Protein AF-I5BT30-F1 (afdb_monomer)

Mean predicted aligned error: 8.63 Å

Foldseek 3Di:
DPPVVVVVVVVVLVVLLVVLVVVLVVLLVVLLVVLVVVLVVVVVVVVVPPDDDPDCDPVSVVSSVVSSVVSCVVCVVVNVVSVVSND

Sequence (87 aa):
MSVAKGTNQLCQMLAAHQQTRAHLERIERQITSRAERMTATAKTKARSRPRGGSRWTRSDEALYRAYVDQISFERRGEIDALGRKLM

Radius of gyration: 20.6 Å; Cα contacts (8 Å, |Δi|>4): 27; chains: 1; bounding box: 48×23×61 Å

Solvent-accessible surface area (backbone atoms only — not comparable to full-atom values): 4929 Å² total; per-residue (Å²): 142,61,68,72,58,54,54,51,52,53,52,49,53,51,49,53,45,51,52,49,51,55,48,50,56,49,52,53,52,49,38,52,57,48,17,51,51,52,37,53,50,52,49,55,60,52,55,76,48,92,64,91,72,94,65,91,43,76,66,51,53,53,50,27,50,52,39,38,53,51,50,48,60,77,42,38,68,60,52,53,57,50,52,64,72,70,109

Organism: NCBI:txid1189611

pLDDT: mean 82.53, std 11.74, range [48.19, 95.25]

Structure (mmCIF, N/CA/C/O backbone):
data_AF-I5BT30-F1
#
_entry.id   AF-I5BT30-F1
#
loop_
_atom_site.group_PDB
_atom_site.id
_atom_site.type_symbol
_atom_site.label_atom_id
_atom_site.label_alt_id
_atom_site.label_comp_id
_atom_site.label_asym_id
_atom_site.label_entity_id
_atom_site.label_seq_id
_atom_site.pdbx_PDB_ins_code
_atom_site.Cartn_x
_atom_site.Cartn_y
_atom_site.Cartn_z
_atom_site.occupancy
_atom_site.B_iso_or_equiv
_atom_site.auth_seq_id
_atom_site.auth_comp_id
_atom_site.auth_asym_id
_atom_site.auth_atom_id
_atom_site.pdbx_PDB_model_num
ATOM 1 N N . MET A 1 1 ? -25.172 4.497 39.253 1.00 48.19 1 MET A N 1
ATOM 2 C CA . MET A 1 1 ? -23.801 4.529 38.685 1.00 48.19 1 MET A CA 1
ATOM 3 C C . MET A 1 1 ? -23.710 3.787 37.332 1.00 48.19 1 MET A C 1
ATOM 5 O O . MET A 1 1 ? -22.891 2.893 37.193 1.00 48.19 1 MET A O 1
ATOM 9 N N . SER A 1 2 ? -24.526 4.126 36.317 1.00 58.94 2 SER A N 1
ATOM 10 C CA . SER A 1 2 ? -24.580 3.349 35.049 1.00 58.94 2 SER A CA 1
ATOM 11 C C . SER A 1 2 ? -24.155 4.128 33.794 1.00 58.94 2 SER A C 1
ATOM 13 O O . SER A 1 2 ? -23.691 3.530 32.830 1.00 58.94 2 SER A O 1
ATOM 15 N N . VAL A 1 3 ? -24.247 5.462 33.807 1.00 58.31 3 VAL A N 1
ATOM 16 C CA . VAL A 1 3 ? -23.958 6.306 32.630 1.00 58.31 3 VAL A CA 1
ATOM 17 C C . VAL A 1 3 ? -22.457 6.344 32.307 1.00 58.31 3 VAL A C 1
ATOM 19 O O . VAL A 1 3 ? -22.070 6.244 31.149 1.00 58.31 3 VAL A O 1
ATOM 22 N N . ALA A 1 4 ? -21.603 6.372 33.336 1.00 61.16 4 ALA A N 1
ATOM 23 C CA . ALA A 1 4 ? -20.144 6.395 33.185 1.00 61.16 4 ALA A CA 1
ATOM 24 C C . ALA A 1 4 ? -19.561 5.112 32.559 1.00 61.16 4 ALA A C 1
ATOM 26 O O . ALA A 1 4 ? -18.496 5.146 31.948 1.00 61.16 4 ALA A O 1
ATOM 27 N N . LYS A 1 5 ? -20.249 3.970 32.698 1.00 61.62 5 LYS A N 1
ATOM 28 C CA . LYS A 1 5 ? -19.810 2.697 32.108 1.00 61.62 5 LYS A CA 1
ATOM 29 C C . LYS A 1 5 ? -20.107 2.652 30.605 1.00 61.62 5 LYS A C 1
ATOM 31 O O . LYS A 1 5 ? -19.255 2.214 29.838 1.00 61.62 5 LYS A O 1
ATOM 36 N N . GLY A 1 6 ? -21.264 3.178 30.193 1.00 66.69 6 GLY A N 1
ATOM 37 C CA . GLY A 1 6 ? -21.649 3.287 28.783 1.00 66.69 6 GLY A CA 1
ATOM 38 C C . GLY A 1 6 ? -20.776 4.271 28.000 1.00 66.69 6 GLY A C 1
ATOM 39 O O . GLY A 1 6 ? -20.349 3.960 26.892 1.00 66.69 6 GLY A O 1
ATOM 40 N N . THR A 1 7 ? -20.418 5.418 28.589 1.00 74.75 7 THR A N 1
ATOM 41 C CA . THR A 1 7 ? -19.508 6.378 27.936 1.00 74.75 7 THR A CA 1
ATOM 42 C C . THR A 1 7 ? -18.090 5.826 27.786 1.00 74.75 7 THR A C 1
ATOM 44 O O . THR A 1 7 ? -17.463 6.026 26.750 1.00 74.75 7 THR A O 1
ATOM 47 N N . ASN A 1 8 ? -17.594 5.071 28.772 1.00 79.44 8 ASN A N 1
ATOM 48 C CA . ASN A 1 8 ? -16.269 4.449 28.702 1.00 79.44 8 ASN A CA 1
ATOM 49 C C . ASN A 1 8 ? -16.198 3.369 27.604 1.00 79.44 8 ASN A C 1
ATOM 51 O O . ASN A 1 8 ? -15.242 3.338 26.833 1.00 79.44 8 ASN A O 1
ATOM 55 N N . GLN A 1 9 ? -17.244 2.548 27.461 1.00 80.06 9 GLN A N 1
ATOM 56 C CA . GLN A 1 9 ? -17.339 1.549 26.388 1.00 80.06 9 GLN A CA 1
ATOM 57 C C . GLN A 1 9 ? -17.379 2.189 24.992 1.00 80.06 9 GLN A C 1
ATOM 59 O O . GLN A 1 9 ? -16.645 1.758 24.105 1.00 80.06 9 GLN A O 1
ATOM 64 N N . LEU A 1 10 ? -18.163 3.255 24.805 1.00 83.44 10 LEU A N 1
ATOM 65 C CA . LEU A 1 10 ? -18.208 3.989 23.534 1.00 83.44 10 LEU A CA 1
ATOM 66 C C . LEU A 1 10 ? -16.845 4.596 23.174 1.00 83.44 10 LEU A C 1
ATOM 68 O O . LEU A 1 10 ? -16.393 4.465 22.037 1.00 83.44 10 LEU A O 1
ATOM 72 N N . CYS A 1 11 ? -16.147 5.195 24.143 1.00 85.94 11 CYS A N 1
ATOM 73 C CA . CYS A 1 11 ? -14.794 5.716 23.933 1.00 85.94 11 CYS A CA 1
ATOM 74 C C . CYS A 1 11 ? -13.800 4.617 23.525 1.00 85.94 11 CYS A C 1
ATOM 76 O O . CYS A 1 11 ? -12.971 4.841 22.644 1.00 85.94 11 CYS A O 1
ATOM 78 N N . GLN A 1 12 ? -13.889 3.424 24.121 1.00 85.31 12 GLN A N 1
ATOM 79 C CA . GLN A 1 12 ? -13.036 2.286 23.761 1.00 85.31 12 GLN A CA 1
ATOM 80 C C . GLN A 1 12 ? -13.319 1.776 22.343 1.00 85.31 12 GLN A C 1
ATOM 82 O O . GLN A 1 12 ? -12.379 1.516 21.593 1.00 85.31 12 GLN A O 1
ATOM 87 N N . MET A 1 13 ? -14.593 1.684 21.947 1.00 87.75 13 MET A N 1
ATOM 88 C CA . MET A 1 13 ? -14.975 1.283 20.587 1.00 87.75 13 MET A CA 1
ATOM 89 C C . MET A 1 13 ? -14.474 2.289 19.544 1.00 87.75 13 MET A C 1
ATOM 91 O O . MET A 1 13 ? -13.883 1.893 18.539 1.00 87.75 13 MET A O 1
ATOM 95 N N . LEU A 1 14 ? -14.623 3.592 19.807 1.00 88.88 14 LEU A N 1
ATOM 96 C CA . LEU A 1 14 ? -14.094 4.645 18.935 1.00 88.88 14 LEU A CA 1
ATOM 97 C C . LEU A 1 14 ? -12.564 4.599 18.848 1.00 88.88 14 LEU A C 1
ATOM 99 O O . LEU A 1 14 ? -12.006 4.725 17.758 1.00 88.88 14 LEU A O 1
ATOM 103 N N . ALA A 1 15 ? -11.874 4.371 19.968 1.00 88.44 15 ALA A N 1
ATOM 104 C CA . ALA A 1 15 ? -10.421 4.229 19.980 1.00 88.44 15 ALA A CA 1
ATOM 105 C C . ALA A 1 15 ? -9.957 3.015 19.158 1.00 88.44 15 ALA A C 1
ATOM 107 O O . ALA A 1 15 ? -9.037 3.145 18.350 1.00 88.44 15 ALA A O 1
ATOM 108 N N . ALA A 1 16 ? -10.618 1.863 19.299 1.00 86.31 16 ALA A N 1
ATOM 109 C CA . ALA A 1 16 ? -10.319 0.659 18.521 1.00 86.31 16 ALA A CA 1
ATOM 110 C C . ALA A 1 16 ? -10.554 0.867 17.013 1.00 86.31 16 ALA A C 1
ATOM 112 O O . ALA A 1 16 ? -9.743 0.440 16.183 1.00 86.31 16 ALA A O 1
ATOM 113 N N . HIS A 1 17 ? -11.620 1.586 16.653 1.00 88.19 17 HIS A N 1
ATOM 114 C CA . HIS A 1 17 ? -11.907 1.967 15.272 1.00 88.19 17 HIS A CA 1
ATOM 115 C C . HIS A 1 17 ? -10.809 2.881 14.701 1.00 88.19 17 HIS A C 1
ATOM 117 O O . HIS A 1 17 ? -10.244 2.597 13.643 1.00 88.19 17 HIS A O 1
ATOM 123 N N . GLN A 1 18 ? -10.420 3.933 15.430 1.00 91.25 18 GLN A N 1
ATOM 124 C CA . GLN A 1 18 ? -9.350 4.843 15.004 1.00 91.25 18 GLN A CA 1
ATOM 125 C C . GLN A 1 18 ? -7.991 4.143 14.886 1.00 91.25 18 GLN A C 1
ATOM 127 O O . GLN A 1 18 ? -7.255 4.392 13.932 1.00 91.25 18 GLN A O 1
ATOM 132 N N . GLN A 1 19 ? -7.670 3.233 15.807 1.00 91.19 19 GLN A N 1
ATOM 133 C CA . GLN A 1 19 ? -6.453 2.421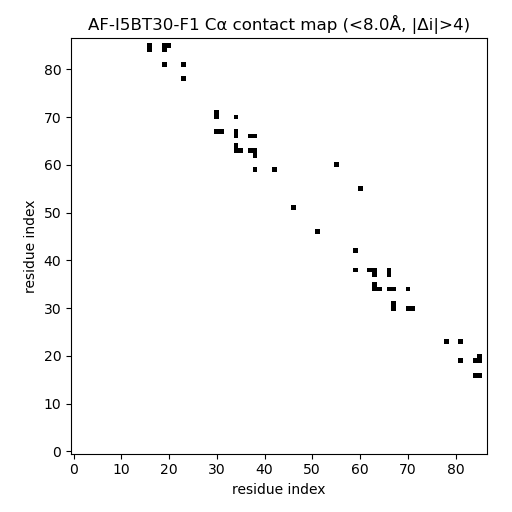 15.732 1.00 91.19 19 GLN A CA 1
ATOM 134 C C . GLN A 1 19 ? -6.441 1.531 14.488 1.00 91.19 19 GLN A C 1
ATOM 136 O O . GLN A 1 19 ? -5.420 1.443 13.807 1.00 91.19 19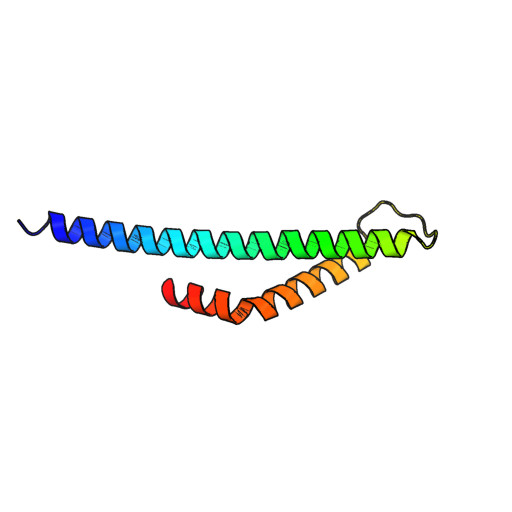 GLN A O 1
ATOM 141 N N . THR A 1 20 ? -7.576 0.911 14.158 1.00 90.31 20 THR A N 1
ATOM 142 C CA . THR A 1 20 ? -7.699 0.059 12.969 1.00 90.31 20 THR A CA 1
ATOM 143 C C . THR A 1 20 ? -7.555 0.876 11.680 1.00 90.31 20 THR A C 1
ATOM 145 O O . THR A 1 20 ? -6.835 0.454 10.776 1.00 90.31 20 THR A O 1
ATOM 148 N N . ARG A 1 21 ? -8.121 2.092 11.615 1.00 90.62 21 ARG A N 1
ATOM 149 C CA . ARG A 1 21 ? -7.908 3.014 10.480 1.00 90.62 21 ARG A CA 1
ATOM 150 C C . ARG A 1 21 ? -6.456 3.463 10.347 1.00 90.62 21 ARG A C 1
ATOM 152 O O . ARG A 1 21 ? -5.884 3.362 9.267 1.00 90.62 21 ARG A O 1
ATOM 159 N N . ALA A 1 22 ? -5.834 3.891 11.445 1.00 93.44 22 ALA A N 1
ATOM 160 C CA . ALA A 1 22 ? -4.428 4.294 11.442 1.00 93.44 22 ALA A CA 1
ATOM 161 C C . ALA A 1 22 ? -3.500 3.141 11.019 1.00 93.44 22 ALA A C 1
ATOM 163 O O . ALA A 1 22 ? -2.446 3.366 10.419 1.00 93.44 22 ALA A O 1
ATOM 164 N N . HIS A 1 23 ? -3.885 1.896 11.319 1.00 92.38 23 HIS A N 1
ATOM 165 C CA . HIS A 1 23 ? -3.160 0.719 10.861 1.00 92.38 23 HIS A CA 1
ATOM 166 C C . HIS A 1 23 ? -3.276 0.531 9.343 1.00 92.38 23 HIS A C 1
ATOM 168 O O . HIS A 1 23 ? -2.253 0.339 8.687 1.00 92.38 23 HIS A O 1
ATOM 174 N N . LEU A 1 24 ? -4.478 0.663 8.776 1.00 90.94 24 LEU A N 1
ATOM 175 C CA . LEU A 1 24 ? -4.675 0.612 7.324 1.00 90.94 24 LEU A CA 1
ATOM 176 C C . LEU A 1 24 ? -3.856 1.689 6.601 1.00 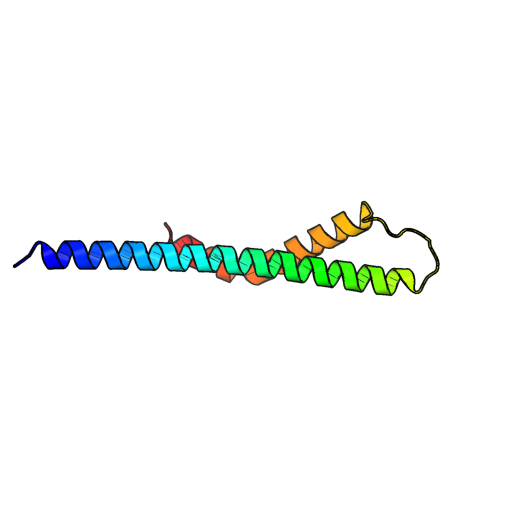90.94 24 LEU A C 1
ATOM 178 O O . LEU A 1 24 ? -3.094 1.361 5.694 1.00 90.94 24 LEU A O 1
ATOM 182 N N . GLU A 1 25 ? -3.895 2.938 7.073 1.00 92.94 25 GLU A N 1
ATOM 183 C CA . GLU A 1 25 ? -3.087 4.023 6.495 1.00 92.94 25 GLU A CA 1
ATOM 184 C C . GLU A 1 25 ? -1.582 3.719 6.539 1.00 92.94 25 GLU A C 1
ATOM 186 O O . GLU A 1 25 ? -0.829 4.061 5.624 1.00 92.94 25 GLU A O 1
ATOM 191 N N . ARG A 1 26 ? -1.107 3.073 7.612 1.00 95.25 26 ARG A N 1
ATOM 192 C CA . ARG A 1 26 ? 0.299 2.668 7.726 1.00 95.25 26 ARG A CA 1
ATOM 193 C C . ARG A 1 26 ? 0.655 1.601 6.693 1.00 95.25 26 ARG A C 1
ATOM 195 O O . ARG A 1 26 ? 1.734 1.692 6.111 1.00 95.25 26 ARG A O 1
ATOM 202 N N . ILE A 1 27 ? -0.218 0.619 6.474 1.00 91.56 27 ILE A N 1
ATOM 203 C CA . ILE A 1 27 ? -0.017 -0.434 5.471 1.00 91.56 27 ILE A CA 1
ATOM 204 C C . ILE A 1 27 ? 0.044 0.185 4.072 1.00 91.56 27 ILE A C 1
ATOM 206 O O . ILE A 1 27 ? 0.989 -0.083 3.333 1.00 91.56 27 ILE A O 1
ATOM 210 N N . GLU A 1 28 ? -0.880 1.084 3.739 1.00 91.19 28 GLU A N 1
ATOM 211 C CA . GLU A 1 28 ? -0.880 1.793 2.453 1.00 91.19 28 GLU A CA 1
ATOM 212 C C . GLU A 1 28 ? 0.420 2.578 2.235 1.00 91.19 28 GLU A C 1
ATOM 214 O O . GLU A 1 28 ? 1.073 2.428 1.201 1.00 91.19 28 GLU A O 1
ATOM 219 N N . ARG A 1 29 ? 0.869 3.341 3.241 1.00 94.19 29 ARG A N 1
ATOM 220 C CA . ARG A 1 29 ? 2.152 4.068 3.180 1.00 94.19 29 ARG A CA 1
ATOM 221 C C . ARG A 1 29 ? 3.354 3.135 3.019 1.00 94.19 29 ARG A C 1
ATOM 223 O O . ARG A 1 29 ? 4.341 3.497 2.379 1.00 94.19 29 ARG A O 1
ATOM 230 N N . GLN A 1 30 ? 3.312 1.944 3.614 1.00 93.69 30 GLN A N 1
ATOM 231 C CA . GLN A 1 30 ? 4.375 0.951 3.452 1.00 93.69 30 GLN A CA 1
ATOM 232 C C . GLN A 1 30 ? 4.386 0.358 2.043 1.00 93.69 30 GLN A C 1
ATOM 234 O O . GLN A 1 30 ? 5.470 0.158 1.490 1.00 93.69 30 GLN A O 1
ATOM 239 N N . ILE A 1 31 ? 3.211 0.102 1.463 1.00 90.94 31 ILE A N 1
ATOM 240 C CA . ILE A 1 31 ? 3.063 -0.389 0.090 1.00 90.94 31 ILE A CA 1
ATOM 241 C C . ILE A 1 31 ? 3.654 0.627 -0.887 1.00 90.94 31 ILE A C 1
ATOM 243 O O . ILE A 1 31 ? 4.540 0.268 -1.666 1.00 90.94 31 ILE A O 1
ATOM 247 N N . THR A 1 32 ? 3.246 1.897 -0.794 1.00 91.69 32 THR A N 1
ATOM 248 C CA . THR A 1 32 ? 3.736 2.956 -1.692 1.00 91.69 32 THR A CA 1
ATOM 249 C C . THR A 1 32 ? 5.242 3.162 -1.543 1.00 91.69 32 THR A C 1
ATOM 251 O O . THR A 1 32 ? 5.979 3.034 -2.518 1.00 91.69 32 THR A O 1
ATOM 254 N N . SER A 1 33 ? 5.740 3.340 -0.314 1.00 92.50 33 SER A N 1
ATOM 255 C CA . SER A 1 33 ? 7.176 3.524 -0.050 1.00 92.50 33 SER A CA 1
ATOM 256 C C . SER A 1 33 ? 8.033 2.343 -0.525 1.00 92.50 33 SER A C 1
ATOM 258 O O . SER A 1 33 ? 9.185 2.508 -0.947 1.00 92.50 33 SER A O 1
ATOM 260 N N . ARG A 1 34 ? 7.514 1.112 -0.438 1.00 91.69 34 ARG A N 1
ATOM 261 C CA . ARG A 1 34 ? 8.228 -0.075 -0.919 1.00 91.69 34 ARG A CA 1
ATOM 262 C C . ARG A 1 34 ? 8.219 -0.147 -2.444 1.00 91.69 34 ARG A C 1
ATOM 264 O O . ARG A 1 34 ? 9.280 -0.385 -3.020 1.0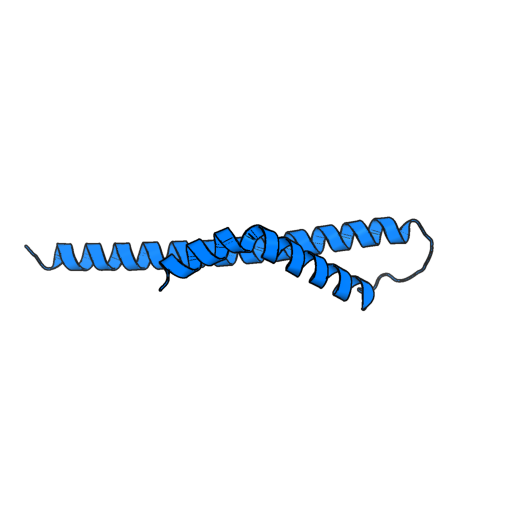0 91.69 34 ARG A O 1
ATOM 271 N N . ALA A 1 35 ? 7.082 0.104 -3.085 1.00 89.94 35 ALA A N 1
ATOM 272 C CA . ALA A 1 35 ? 6.980 0.144 -4.540 1.00 89.94 35 ALA A CA 1
ATOM 273 C C . ALA A 1 35 ? 7.867 1.248 -5.148 1.00 89.94 35 ALA A C 1
ATOM 275 O O . ALA A 1 35 ? 8.568 1.006 -6.135 1.00 89.94 35 ALA A O 1
ATOM 276 N N . GLU A 1 36 ? 7.937 2.424 -4.518 1.00 88.81 36 GLU A N 1
ATOM 277 C CA . GLU A 1 36 ? 8.846 3.511 -4.908 1.00 88.81 36 GLU A CA 1
ATOM 278 C C . GLU A 1 36 ? 10.310 3.062 -4.854 1.00 88.81 36 GLU A C 1
ATOM 280 O O . GLU A 1 36 ? 11.047 3.211 -5.832 1.00 88.81 36 GLU A O 1
ATOM 285 N N . ARG A 1 37 ? 10.739 2.443 -3.744 1.00 90.62 37 ARG A N 1
ATOM 286 C CA . ARG A 1 37 ? 12.113 1.929 -3.595 1.00 90.62 37 ARG A CA 1
ATOM 287 C C . ARG A 1 37 ? 12.446 0.835 -4.607 1.00 90.62 37 ARG A C 1
ATOM 289 O O . ARG A 1 37 ? 13.559 0.820 -5.141 1.00 90.62 37 ARG A O 1
ATOM 296 N N . MET A 1 38 ? 11.508 -0.070 -4.887 1.00 88.62 38 MET A N 1
ATOM 297 C CA . MET A 1 38 ? 11.693 -1.118 -5.897 1.00 88.62 38 MET A CA 1
ATOM 298 C C . MET A 1 38 ? 11.848 -0.515 -7.296 1.00 88.62 38 MET A C 1
ATOM 300 O O . MET A 1 38 ? 12.781 -0.878 -8.015 1.00 88.62 38 MET A O 1
ATOM 304 N N . THR A 1 39 ? 11.024 0.477 -7.637 1.00 87.00 39 THR A N 1
ATOM 305 C CA . THR A 1 39 ? 11.098 1.200 -8.916 1.00 87.00 39 THR A CA 1
ATOM 306 C C . THR A 1 39 ? 12.405 1.983 -9.043 1.00 87.00 39 THR A C 1
ATOM 308 O O . THR A 1 39 ? 13.095 1.881 -10.057 1.00 87.00 39 THR A O 1
ATOM 311 N N . ALA A 1 40 ? 12.823 2.696 -7.993 1.00 84.12 40 ALA A N 1
ATOM 312 C CA . ALA A 1 40 ? 14.100 3.409 -7.962 1.00 84.12 40 ALA A CA 1
ATOM 313 C C . ALA A 1 40 ? 15.298 2.456 -8.126 1.00 84.12 40 ALA A C 1
ATOM 315 O O . ALA A 1 40 ? 16.228 2.747 -8.879 1.00 84.12 40 ALA A O 1
ATOM 316 N N . THR A 1 41 ? 15.257 1.285 -7.484 1.00 85.38 41 THR A N 1
ATOM 317 C CA . THR A 1 41 ? 16.294 0.247 -7.619 1.00 85.38 41 THR A CA 1
ATOM 318 C C . THR A 1 41 ? 16.341 -0.320 -9.038 1.00 85.38 41 THR A C 1
ATOM 320 O O . THR A 1 41 ? 17.425 -0.462 -9.611 1.00 85.38 41 THR A O 1
ATOM 323 N N . ALA A 1 42 ? 15.179 -0.615 -9.629 1.00 82.69 42 ALA A N 1
ATOM 324 C CA . ALA A 1 42 ? 15.070 -1.080 -11.010 1.00 82.69 42 ALA A CA 1
ATOM 325 C C . ALA A 1 42 ? 15.619 -0.035 -11.995 1.00 82.69 42 ALA A C 1
ATOM 327 O O . ALA A 1 42 ? 16.400 -0.373 -12.885 1.00 82.69 42 ALA A O 1
ATOM 328 N N . LYS A 1 43 ? 15.311 1.248 -11.773 1.00 78.62 43 LYS A N 1
ATOM 329 C CA . LYS A 1 43 ? 15.837 2.373 -12.554 1.00 78.62 43 LYS A CA 1
ATOM 330 C C . LYS A 1 43 ? 17.354 2.519 -12.427 1.00 78.62 43 LYS A C 1
ATOM 332 O O . LYS A 1 43 ? 18.029 2.707 -13.437 1.00 78.62 43 LYS A O 1
ATOM 337 N N . THR A 1 44 ? 17.917 2.397 -11.223 1.00 78.62 44 THR A N 1
ATOM 338 C CA . THR A 1 44 ? 19.378 2.413 -11.016 1.00 78.62 44 THR A CA 1
ATOM 339 C C . THR A 1 44 ? 20.056 1.264 -11.761 1.00 78.62 44 THR A C 1
ATOM 341 O O . THR A 1 44 ? 21.052 1.487 -12.448 1.00 78.62 44 THR A O 1
ATOM 344 N N . LYS A 1 45 ? 19.478 0.055 -11.720 1.00 72.75 45 LYS A N 1
ATOM 345 C CA . LYS A 1 45 ? 19.959 -1.081 -12.522 1.00 72.75 45 LYS A CA 1
ATOM 346 C C . LYS A 1 45 ? 19.857 -0.801 -14.023 1.00 72.75 45 LYS A C 1
ATOM 348 O O . LYS A 1 45 ? 20.799 -1.099 -14.750 1.00 72.75 45 LYS A O 1
ATOM 353 N N . ALA A 1 46 ? 18.772 -0.188 -14.493 1.00 70.75 46 ALA A N 1
ATOM 354 C CA . ALA A 1 46 ? 18.603 0.169 -15.901 1.00 70.75 46 ALA A CA 1
ATOM 355 C C . ALA A 1 46 ? 19.618 1.227 -16.375 1.00 70.75 46 ALA A C 1
ATOM 357 O O . ALA A 1 46 ? 20.138 1.105 -17.479 1.00 70.75 46 ALA A O 1
ATOM 358 N N . ARG A 1 47 ? 19.962 2.209 -15.527 1.00 63.53 47 ARG A N 1
ATOM 359 C CA . ARG A 1 47 ? 20.972 3.252 -15.805 1.00 63.53 47 ARG A CA 1
ATOM 360 C C . ARG A 1 47 ? 22.401 2.727 -15.945 1.00 63.53 47 ARG A C 1
ATOM 362 O O . ARG A 1 47 ? 23.221 3.417 -16.540 1.00 63.53 47 ARG A O 1
ATOM 369 N N . SER A 1 48 ? 22.698 1.519 -15.454 1.00 61.84 48 SER A N 1
ATOM 370 C CA . SER A 1 48 ? 23.970 0.848 -15.774 1.00 61.84 48 SER A CA 1
ATOM 371 C C . SER A 1 48 ? 24.134 0.598 -17.283 1.00 61.84 48 SER A C 1
ATOM 373 O O . SER A 1 48 ? 25.255 0.451 -17.763 1.00 61.84 48 SER A O 1
ATOM 375 N N . ARG A 1 49 ? 23.032 0.622 -18.054 1.00 59.59 49 ARG A N 1
ATOM 376 C CA . ARG A 1 49 ? 23.046 0.769 -19.512 1.00 59.59 49 ARG A CA 1
ATOM 377 C C . ARG A 1 49 ? 22.830 2.248 -19.871 1.00 59.59 49 ARG A C 1
ATOM 379 O O . ARG A 1 49 ? 21.814 2.820 -19.474 1.00 59.59 49 ARG A O 1
ATOM 386 N N . PRO A 1 50 ? 23.738 2.881 -20.635 1.00 51.84 50 PRO A N 1
ATOM 387 C CA . PRO A 1 50 ? 23.691 4.310 -20.914 1.00 51.84 50 PRO A CA 1
ATOM 388 C C . PRO A 1 50 ? 22.537 4.623 -21.874 1.00 51.84 50 PRO A C 1
ATOM 390 O O . PRO A 1 50 ? 22.691 4.622 -23.092 1.00 51.84 50 PRO A O 1
ATOM 393 N N . ARG A 1 51 ? 21.347 4.883 -21.330 1.00 58.84 51 ARG A N 1
ATOM 394 C CA . ARG A 1 51 ? 20.252 5.541 -22.048 1.00 58.84 51 ARG A CA 1
ATOM 395 C C . ARG A 1 51 ? 19.775 6.711 -21.202 1.00 58.84 51 ARG A C 1
ATOM 397 O O . ARG A 1 51 ? 19.151 6.537 -20.159 1.00 58.84 51 ARG A O 1
ATOM 404 N N . GLY A 1 52 ? 20.193 7.901 -21.625 1.00 58.34 52 GLY A N 1
ATOM 405 C CA . GLY A 1 52 ? 19.959 9.164 -20.941 1.00 58.34 52 GLY A CA 1
ATOM 406 C C . GLY A 1 52 ? 18.476 9.419 -20.675 1.00 58.34 52 GLY A C 1
ATOM 407 O O . GLY A 1 52 ? 17.626 9.216 -21.536 1.00 58.34 52 GLY A O 1
ATOM 408 N N . GLY A 1 53 ? 18.182 9.876 -19.460 1.00 56.31 53 GLY A N 1
ATOM 409 C CA . GLY A 1 53 ? 16.842 10.276 -19.049 1.00 56.31 53 GLY A CA 1
ATOM 410 C C . GLY A 1 53 ? 16.700 10.314 -17.531 1.00 56.31 53 GLY A C 1
ATOM 411 O O . GLY A 1 53 ? 16.487 9.296 -16.875 1.00 56.31 53 GLY A O 1
ATOM 412 N N . SER A 1 54 ? 16.820 11.502 -16.936 1.00 61.16 54 SER A N 1
ATOM 413 C CA . SER A 1 54 ? 16.636 11.689 -15.488 1.00 61.16 54 SER A CA 1
ATOM 414 C C . SER A 1 54 ? 15.163 11.556 -15.052 1.00 61.16 54 SER A C 1
ATOM 416 O O . SER A 1 54 ? 14.869 11.223 -13.903 1.00 61.16 54 SER A O 1
ATOM 418 N N . ARG A 1 55 ? 14.220 11.728 -15.983 1.00 72.00 55 ARG A N 1
ATOM 419 C CA . ARG A 1 55 ? 12.784 11.873 -15.711 1.00 72.00 55 ARG A CA 1
ATOM 420 C C . ARG A 1 55 ? 12.102 10.537 -15.392 1.00 72.00 55 ARG A C 1
ATOM 422 O O . ARG A 1 55 ? 12.511 9.504 -15.908 1.00 72.00 55 ARG A O 1
ATOM 429 N N . TRP A 1 56 ? 11.099 10.556 -14.514 1.00 75.69 56 TRP A N 1
ATOM 430 C CA . TRP A 1 56 ? 10.143 9.453 -14.343 1.00 75.69 56 TRP A CA 1
ATOM 431 C C . TRP A 1 56 ? 9.486 9.168 -15.695 1.00 75.69 56 TRP A C 1
ATOM 433 O O . TRP A 1 56 ? 8.903 10.071 -16.302 1.00 75.69 56 TRP A O 1
ATOM 443 N N . THR A 1 57 ? 9.669 7.958 -16.211 1.00 81.12 57 THR A N 1
ATOM 444 C CA . THR A 1 57 ? 9.133 7.553 -17.513 1.00 81.12 57 THR A CA 1
ATOM 445 C C . THR A 1 57 ? 7.791 6.848 -17.349 1.00 81.12 57 THR A C 1
ATOM 447 O O . THR A 1 57 ? 7.452 6.361 -16.273 1.00 81.12 57 THR A O 1
ATOM 450 N N . ARG A 1 58 ? 7.018 6.735 -18.436 1.00 83.62 58 ARG A N 1
ATOM 451 C CA . ARG A 1 58 ? 5.793 5.915 -18.435 1.00 83.62 58 ARG A CA 1
ATOM 452 C C . ARG A 1 58 ? 6.069 4.447 -18.085 1.00 83.62 58 ARG A C 1
ATOM 454 O O . ARG A 1 58 ? 5.217 3.800 -17.491 1.00 83.62 58 ARG A O 1
ATOM 461 N N . SER A 1 59 ? 7.255 3.940 -18.420 1.00 82.50 59 SER A N 1
ATOM 462 C CA . SER A 1 59 ? 7.683 2.590 -18.051 1.00 82.50 59 SER A CA 1
ATOM 463 C C . SER A 1 59 ? 7.966 2.463 -16.551 1.00 82.50 59 SER A C 1
ATOM 465 O O . SER A 1 59 ? 7.607 1.449 -15.962 1.00 82.50 59 SER A O 1
ATOM 467 N N . ASP A 1 60 ? 8.550 3.495 -15.926 1.00 81.75 60 ASP A N 1
ATOM 468 C CA . ASP A 1 60 ? 8.745 3.540 -14.468 1.00 81.75 60 ASP A CA 1
ATOM 469 C C . ASP A 1 60 ? 7.393 3.548 -13.735 1.00 81.75 60 ASP A C 1
ATOM 471 O O . ASP A 1 60 ? 7.215 2.804 -12.777 1.00 81.75 60 ASP A O 1
ATOM 475 N N .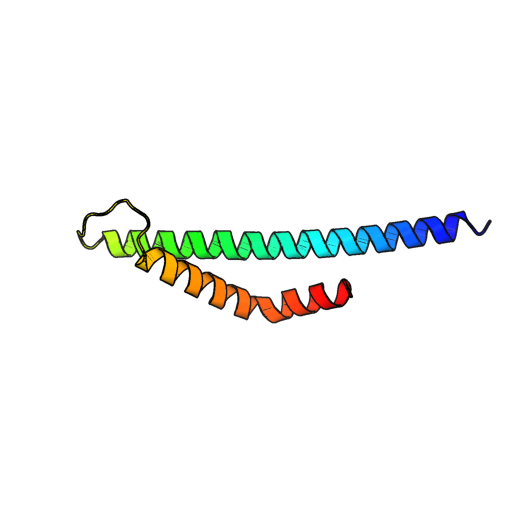 GLU A 1 61 ? 6.415 4.318 -14.228 1.00 86.38 61 GLU A N 1
ATOM 476 C CA . GLU A 1 61 ? 5.046 4.345 -13.687 1.00 86.38 61 GLU A CA 1
ATOM 477 C C . GLU A 1 61 ? 4.357 2.976 -13.776 1.00 86.38 61 GLU A C 1
ATOM 479 O O . GLU A 1 61 ? 3.732 2.527 -12.816 1.00 86.38 61 GLU A O 1
ATOM 484 N N . ALA A 1 62 ? 4.477 2.290 -14.917 1.00 89.44 62 ALA A N 1
ATOM 485 C CA . ALA A 1 62 ? 3.896 0.961 -15.099 1.00 89.44 62 ALA A CA 1
ATOM 486 C C . ALA A 1 62 ? 4.535 -0.078 -14.160 1.00 89.44 62 ALA A C 1
ATOM 488 O O . ALA A 1 62 ? 3.827 -0.891 -13.569 1.00 89.44 62 ALA A O 1
ATOM 489 N N . LEU A 1 63 ? 5.860 -0.022 -13.983 1.00 89.00 63 LEU A N 1
ATOM 490 C CA . LEU A 1 63 ? 6.583 -0.877 -13.036 1.00 89.00 63 LEU A CA 1
ATOM 491 C C . LEU A 1 63 ? 6.197 -0.579 -11.585 1.00 89.00 63 LEU A C 1
ATOM 493 O O . LEU A 1 63 ? 5.972 -1.506 -10.811 1.00 89.00 63 LEU A O 1
ATOM 497 N N . TYR A 1 64 ? 6.078 0.699 -11.228 1.00 86.94 64 TYR A N 1
ATOM 498 C CA . TYR A 1 64 ? 5.613 1.119 -9.911 1.00 86.94 64 TYR A CA 1
ATOM 499 C C . TYR A 1 64 ? 4.223 0.559 -9.605 1.00 86.94 64 TYR A C 1
ATOM 501 O O . TYR A 1 64 ? 4.037 -0.063 -8.560 1.00 86.94 64 TYR A O 1
ATOM 509 N N . ARG A 1 65 ? 3.271 0.703 -10.535 1.00 91.25 65 ARG A N 1
ATOM 510 C CA . ARG A 1 65 ? 1.915 0.147 -10.396 1.00 91.25 65 ARG A CA 1
ATOM 511 C C . ARG A 1 65 ? 1.928 -1.367 -10.239 1.00 91.25 65 ARG A C 1
ATOM 513 O O . ARG A 1 65 ? 1.295 -1.872 -9.323 1.00 91.25 65 ARG A O 1
ATOM 520 N N . ALA A 1 66 ? 2.719 -2.074 -11.046 1.00 92.12 66 ALA A N 1
ATOM 521 C CA . ALA A 1 66 ? 2.863 -3.521 -10.914 1.00 92.12 66 ALA A CA 1
ATOM 522 C C . ALA A 1 66 ? 3.397 -3.931 -9.528 1.00 92.12 66 ALA A C 1
ATOM 524 O O . ALA A 1 66 ? 2.917 -4.902 -8.946 1.00 92.12 66 ALA A O 1
ATOM 525 N N . TYR A 1 67 ? 4.349 -3.178 -8.961 1.00 91.25 67 TYR A N 1
ATOM 526 C CA . TYR A 1 67 ? 4.826 -3.425 -7.598 1.00 91.25 67 TYR A CA 1
ATOM 527 C C . TYR A 1 67 ? 3.780 -3.098 -6.533 1.00 91.25 67 TYR A C 1
ATOM 529 O O . TYR A 1 67 ? 3.653 -3.853 -5.572 1.00 91.25 67 TYR A O 1
ATOM 537 N N . VAL A 1 68 ? 3.017 -2.014 -6.692 1.00 91.25 68 VAL A N 1
ATOM 538 C CA . VAL A 1 68 ? 1.892 -1.705 -5.796 1.00 91.25 68 VAL A CA 1
ATOM 539 C C . VAL A 1 68 ? 0.878 -2.844 -5.813 1.00 91.25 68 VAL A C 1
ATOM 541 O O . VAL A 1 68 ? 0.505 -3.320 -4.742 1.00 91.25 68 VAL A O 1
ATOM 544 N N . ASP A 1 69 ? 0.487 -3.325 -6.992 1.00 91.50 69 ASP A N 1
ATOM 545 C CA . ASP A 1 69 ? -0.491 -4.404 -7.141 1.00 91.50 69 ASP A CA 1
ATOM 546 C C . AS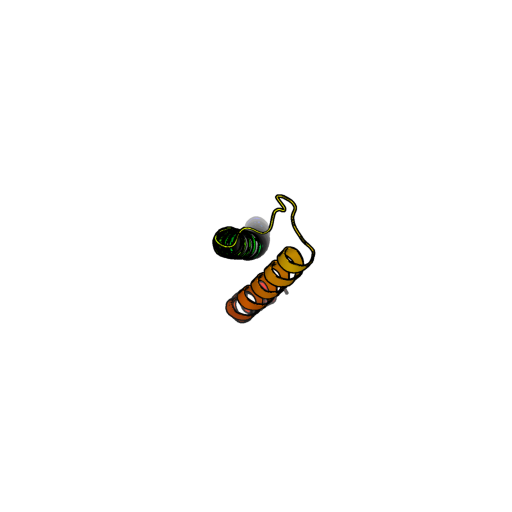P A 1 69 ? 0.018 -5.706 -6.516 1.00 91.50 69 ASP A C 1
ATOM 548 O O . ASP A 1 69 ? -0.705 -6.354 -5.756 1.00 91.50 69 ASP A O 1
ATOM 552 N N . GLN A 1 70 ? 1.285 -6.056 -6.755 1.00 92.00 70 GLN A N 1
ATOM 553 C CA . GLN A 1 70 ? 1.902 -7.240 -6.163 1.00 92.00 70 GLN A CA 1
ATOM 554 C C . GLN A 1 70 ? 1.916 -7.169 -4.628 1.00 92.00 70 GLN A C 1
ATOM 556 O O . GLN A 1 70 ? 1.471 -8.102 -3.960 1.00 92.00 70 GLN A O 1
ATOM 561 N N . ILE A 1 71 ? 2.406 -6.068 -4.050 1.00 91.44 71 ILE A N 1
ATOM 562 C CA . ILE A 1 71 ? 2.516 -5.935 -2.589 1.00 91.44 71 ILE A CA 1
ATOM 563 C C . ILE A 1 71 ? 1.117 -5.855 -1.958 1.00 91.44 71 ILE A C 1
ATOM 565 O O . ILE A 1 71 ? 0.886 -6.422 -0.889 1.00 91.44 71 ILE A O 1
ATOM 569 N N . SER A 1 72 ? 0.167 -5.195 -2.624 1.00 88.94 72 SER A N 1
ATOM 570 C CA . SER A 1 72 ? -1.230 -5.142 -2.177 1.00 88.94 72 SER A CA 1
ATOM 571 C C . SER A 1 72 ? -1.868 -6.526 -2.184 1.00 88.94 72 SER A C 1
ATOM 573 O O . SER A 1 72 ? -2.580 -6.870 -1.245 1.00 88.94 72 SER A O 1
ATOM 575 N N . PHE A 1 73 ? -1.573 -7.349 -3.192 1.00 90.69 73 PHE A N 1
ATOM 576 C CA . PHE A 1 73 ? -2.032 -8.733 -3.248 1.00 90.69 73 PHE A CA 1
ATOM 577 C C . PHE A 1 73 ? -1.453 -9.575 -2.101 1.00 90.69 73 PHE A C 1
ATOM 579 O O . PHE A 1 73 ? -2.207 -10.258 -1.409 1.00 90.69 73 PHE A O 1
ATOM 586 N N . GLU A 1 74 ? -0.148 -9.471 -1.833 1.00 91.19 74 GLU A N 1
ATOM 587 C CA . GLU A 1 74 ? 0.514 -10.159 -0.710 1.00 91.19 74 GLU A CA 1
ATOM 588 C C . GLU A 1 74 ? -0.073 -9.750 0.656 1.00 91.19 74 GLU A C 1
ATOM 590 O O . GLU A 1 74 ? -0.209 -10.579 1.557 1.00 91.19 74 GLU A O 1
ATOM 595 N N . ARG A 1 75 ? -0.456 -8.475 0.813 1.00 90.12 75 ARG A N 1
ATOM 596 C CA . ARG A 1 75 ? -1.033 -7.907 2.048 1.00 90.12 75 ARG A CA 1
ATOM 597 C C . ARG A 1 75 ? -2.555 -7.983 2.120 1.00 90.12 75 ARG A C 1
ATOM 599 O O . ARG A 1 75 ? -3.133 -7.605 3.139 1.00 90.12 75 ARG A O 1
ATOM 606 N N . ARG A 1 76 ? -3.223 -8.484 1.081 1.00 90.50 76 ARG A N 1
ATOM 607 C CA . ARG A 1 76 ? -4.684 -8.446 0.968 1.00 90.50 76 ARG A CA 1
ATOM 608 C C . ARG A 1 76 ? -5.387 -9.117 2.143 1.00 90.50 76 ARG A C 1
ATOM 610 O O . ARG A 1 76 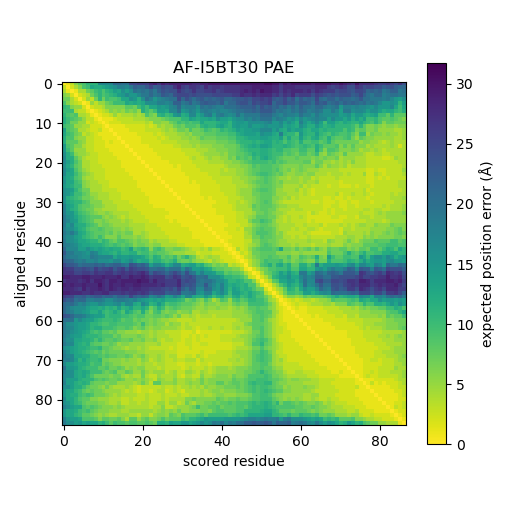? -6.334 -8.558 2.674 1.00 90.50 76 ARG A O 1
ATOM 617 N N . GLY A 1 77 ? -4.893 -10.267 2.604 1.00 88.81 77 GLY A N 1
ATOM 618 C CA . GLY A 1 77 ? -5.480 -10.959 3.758 1.00 88.81 77 GLY A CA 1
ATOM 619 C C . GLY A 1 77 ? -5.423 -10.141 5.055 1.00 88.81 77 GLY A C 1
ATOM 620 O O . GLY A 1 77 ? -6.354 -10.186 5.858 1.00 88.81 77 GLY A O 1
ATOM 621 N N . GLU A 1 78 ? -4.358 -9.358 5.240 1.00 88.56 78 GLU A N 1
ATOM 622 C CA . GLU A 1 78 ? -4.184 -8.450 6.377 1.00 88.56 78 GLU A CA 1
ATOM 623 C C . GLU A 1 78 ? -5.136 -7.248 6.270 1.00 88.56 78 GLU A C 1
ATOM 625 O O . GLU A 1 78 ? -5.842 -6.932 7.230 1.00 88.56 78 GLU A O 1
ATOM 630 N N . ILE A 1 79 ? -5.230 -6.640 5.083 1.00 88.94 79 ILE A N 1
ATOM 631 C CA . ILE A 1 79 ? -6.148 -5.528 4.790 1.00 88.94 79 ILE A CA 1
ATOM 632 C C . ILE A 1 79 ? -7.609 -5.966 4.964 1.00 88.94 79 ILE A C 1
ATOM 634 O O . ILE A 1 79 ? -8.364 -5.297 5.666 1.00 88.94 79 ILE A O 1
ATOM 638 N N . ASP A 1 80 ? -7.998 -7.119 4.416 1.00 90.38 80 ASP A N 1
ATOM 639 C CA . ASP A 1 80 ? -9.360 -7.659 4.510 1.00 90.38 80 ASP A CA 1
ATOM 640 C C . ASP A 1 80 ? -9.730 -8.011 5.964 1.00 90.38 80 ASP A C 1
ATOM 642 O O . ASP A 1 80 ? -10.870 -7.826 6.401 1.00 90.38 80 ASP A O 1
ATOM 646 N N . ALA A 1 81 ? -8.775 -8.512 6.758 1.00 90.75 81 ALA A N 1
ATOM 647 C CA . ALA A 1 81 ? -8.986 -8.776 8.181 1.00 90.75 81 ALA A CA 1
ATOM 648 C C . ALA A 1 81 ? -9.188 -7.489 8.996 1.00 90.75 81 ALA A C 1
ATOM 650 O O . ALA A 1 81 ? -10.024 -7.474 9.901 1.00 90.75 81 ALA A O 1
ATOM 651 N N . LEU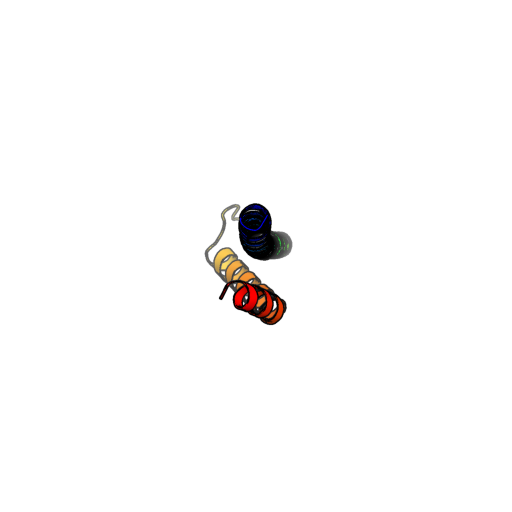 A 1 82 ? -8.451 -6.419 8.686 1.00 87.62 82 LEU A N 1
ATOM 652 C CA . LEU A 1 82 ? -8.623 -5.112 9.326 1.00 87.62 82 LEU A CA 1
ATOM 653 C C . LEU A 1 82 ? -9.904 -4.411 8.854 1.00 87.62 82 LEU A C 1
ATOM 655 O O . LEU A 1 82 ? -10.613 -3.841 9.678 1.00 87.62 82 LEU A O 1
ATOM 659 N N . GLY A 1 83 ? -10.251 -4.517 7.570 1.00 85.31 83 GLY A N 1
ATOM 660 C CA . GLY A 1 83 ? -11.491 -3.976 7.009 1.00 85.31 83 GLY A CA 1
ATOM 661 C C . GLY A 1 83 ? -12.737 -4.575 7.663 1.00 85.31 83 GLY A C 1
ATOM 662 O O . GLY A 1 83 ? -13.645 -3.841 8.039 1.00 85.31 83 GLY A O 1
ATOM 663 N N . ARG A 1 84 ? -12.743 -5.889 7.921 1.00 88.62 84 ARG A N 1
ATOM 664 C CA . ARG A 1 84 ? -13.832 -6.556 8.661 1.00 88.62 84 ARG A CA 1
ATOM 665 C C . ARG A 1 84 ? -13.992 -6.097 10.111 1.00 88.62 84 ARG A C 1
ATOM 667 O O . ARG A 1 84 ? -15.052 -6.311 10.673 1.00 88.62 84 ARG A O 1
ATOM 674 N N . LYS A 1 85 ? -12.967 -5.497 10.726 1.00 83.44 85 LYS A N 1
ATOM 675 C CA . LYS A 1 85 ? -13.061 -4.929 12.086 1.00 83.44 85 LYS A CA 1
ATOM 676 C C . LYS A 1 85 ? -13.656 -3.518 12.104 1.00 83.44 85 LYS A C 1
ATOM 678 O O . LYS A 1 85 ? -13.918 -2.996 13.183 1.00 83.44 85 LYS A O 1
ATOM 683 N N . LEU A 1 86 ? -13.789 -2.892 10.934 1.00 78.44 86 LEU A N 1
ATOM 684 C CA . LEU A 1 86 ? -14.364 -1.557 10.764 1.00 78.44 86 LEU A CA 1
ATOM 685 C C . LEU A 1 86 ? -15.827 -1.589 10.300 1.00 78.44 86 LEU A C 1
ATOM 687 O O . LEU A 1 86 ? -16.475 -0.547 10.354 1.00 78.44 86 LEU A O 1
ATOM 691 N N . MET A 1 87 ? -16.319 -2.739 9.827 1.00 70.06 87 MET A N 1
ATOM 692 C CA . MET A 1 87 ? -17.741 -2.982 9.544 1.00 70.06 87 MET A CA 1
ATOM 693 C C . MET A 1 87 ? -18.462 -3.437 10.809 1.00 70.06 87 MET A C 1
ATOM 695 O O . MET A 1 87 ? -19.610 -2.988 11.002 1.00 70.06 87 MET A O 1
#

Secondary structure (DSSP, 8-state):
--HHHHHHHHHHHHHHHHHHHHHHHHHHHHHHHHHHHHHHHHHHHHHTS-----SPPHHHHHHHHHHHHHH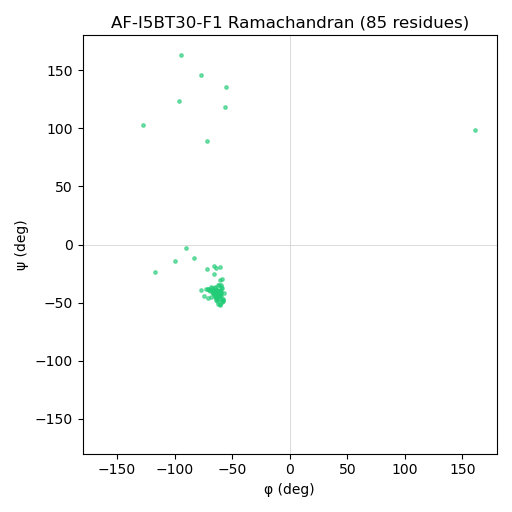HHHHHHHHHHHHTTT-